Protein AF-A0A955NEP4-F1 (afdb_monomer)

Mean predicted aligned error: 8.57 Å

pLDDT: mean 85.65, std 16.25, range [39.16, 98.19]

Secondary structure (DSSP, 8-state):
-HHHHHHHHHHHHHHHHHTTT-TTS--EEEE-SSS-EEE----EEEGGGS-SPPPPHHHHHHHHHHHHHHHHTTEE-S---TTSEEEETTS-EEE---TT-EE--SGGGHHHHHHHHHHHHHHHHHHHHHH-GGG--HHHHHHHHS--HHHHHHHHIIIIIHHHHHHHHGGG-

Structure (mmCIF, N/CA/C/O backbone):
data_AF-A0A955NEP4-F1
#
_entry.id   AF-A0A955NEP4-F1
#
loop_
_atom_site.group_PDB
_atom_site.id
_atom_site.type_symbol
_atom_site.label_atom_id
_atom_site.label_alt_id
_atom_site.label_comp_id
_atom_site.label_asym_id
_atom_site.label_entity_id
_atom_site.label_seq_id
_atom_site.pdbx_PDB_ins_code
_atom_site.Cartn_x
_atom_site.Cartn_y
_atom_site.Cartn_z
_atom_site.occupancy
_atom_site.B_iso_or_equiv
_atom_site.auth_seq_id
_atom_site.auth_comp_id
_atom_site.auth_asym_id
_atom_site.auth_atom_id
_atom_site.pdbx_PDB_model_num
ATOM 1 N N . MET A 1 1 ? 11.716 19.363 -15.670 1.00 71.50 1 MET A N 1
ATOM 2 C CA . MET A 1 1 ? 10.450 18.783 -15.159 1.00 71.50 1 MET A CA 1
ATOM 3 C C . MET A 1 1 ? 10.107 17.426 -15.794 1.00 71.50 1 MET A C 1
ATOM 5 O O . MET A 1 1 ? 10.036 16.449 -15.064 1.00 71.50 1 MET A O 1
ATOM 9 N N . ARG A 1 2 ? 10.016 17.304 -17.130 1.00 84.38 2 ARG A N 1
ATOM 10 C CA . ARG A 1 2 ? 9.635 16.058 -17.848 1.00 84.38 2 ARG A CA 1
ATOM 11 C C . ARG A 1 2 ? 10.416 14.784 -17.468 1.00 84.38 2 ARG A C 1
ATOM 13 O O . ARG A 1 2 ? 9.831 13.715 -17.340 1.00 84.38 2 ARG A O 1
ATOM 20 N N . GLN A 1 3 ? 11.729 14.886 -17.256 1.00 84.12 3 GLN A N 1
ATOM 21 C CA . GLN A 1 3 ? 12.569 13.726 -16.914 1.00 84.12 3 GLN A CA 1
ATOM 22 C C . GLN A 1 3 ? 12.284 13.166 -15.509 1.00 84.12 3 GLN A C 1
ATOM 24 O O . GLN A 1 3 ? 12.391 11.959 -15.307 1.00 84.12 3 GLN A O 1
ATOM 29 N N . LEU A 1 4 ? 11.875 14.019 -14.563 1.00 85.81 4 LEU A N 1
ATOM 30 C CA . LEU A 1 4 ? 11.496 13.597 -13.213 1.00 85.81 4 LEU A CA 1
ATOM 31 C C . LEU A 1 4 ? 10.170 12.824 -13.236 1.00 85.81 4 LEU A C 1
ATOM 33 O O . LEU A 1 4 ? 10.076 11.764 -12.625 1.00 85.81 4 LEU A O 1
ATOM 37 N N . CYS A 1 5 ? 9.187 13.297 -14.011 1.00 85.81 5 CYS A N 1
ATOM 38 C CA . CYS A 1 5 ? 7.909 12.604 -14.209 1.00 85.81 5 CYS A CA 1
ATOM 39 C C . CYS A 1 5 ? 8.114 11.206 -14.813 1.00 85.81 5 CYS A C 1
ATOM 41 O O . CYS A 1 5 ? 7.585 10.224 -14.305 1.00 85.81 5 CYS A O 1
ATOM 43 N N . ARG A 1 6 ? 8.969 11.096 -15.838 1.00 91.44 6 ARG A N 1
ATOM 44 C CA . ARG A 1 6 ? 9.342 9.808 -16.450 1.00 91.44 6 ARG A CA 1
ATOM 45 C C . ARG A 1 6 ? 9.991 8.849 -15.469 1.00 91.44 6 ARG A C 1
ATOM 47 O O . ARG A 1 6 ? 9.753 7.646 -15.517 1.00 91.44 6 ARG A O 1
ATOM 54 N N . TRP A 1 7 ? 10.861 9.367 -14.608 1.00 91.19 7 TRP A N 1
ATOM 55 C CA . TRP A 1 7 ? 11.501 8.560 -13.580 1.00 91.19 7 TRP A CA 1
ATOM 56 C C . TRP A 1 7 ? 10.484 8.052 -12.552 1.00 91.19 7 TRP A C 1
ATOM 58 O O . TRP A 1 7 ? 10.509 6.867 -12.227 1.00 91.19 7 TRP A O 1
ATOM 68 N N . ALA A 1 8 ? 9.565 8.910 -12.100 1.00 89.56 8 ALA A N 1
ATOM 69 C CA . ALA A 1 8 ? 8.499 8.528 -11.176 1.00 89.56 8 ALA A CA 1
ATOM 70 C C . ALA A 1 8 ? 7.587 7.447 -11.781 1.00 89.56 8 ALA A C 1
ATOM 72 O O . ALA A 1 8 ? 7.395 6.402 -11.168 1.00 89.56 8 ALA A O 1
ATOM 73 N N . LEU A 1 9 ? 7.147 7.630 -13.029 1.00 92.81 9 LEU A N 1
ATOM 74 C CA . LEU A 1 9 ? 6.310 6.659 -13.737 1.00 92.81 9 LEU A CA 1
ATOM 75 C C . LEU A 1 9 ? 7.000 5.300 -13.888 1.00 92.81 9 LEU A C 1
ATOM 77 O O . LEU A 1 9 ? 6.408 4.259 -13.620 1.00 92.81 9 LEU A O 1
ATOM 81 N N . LYS A 1 10 ? 8.287 5.288 -14.259 1.00 94.44 10 LYS A N 1
ATOM 82 C CA . LYS A 1 10 ? 9.065 4.042 -14.347 1.00 94.44 10 LYS A CA 1
ATOM 83 C C . LYS A 1 10 ? 9.132 3.299 -13.014 1.00 94.44 10 LYS A C 1
ATOM 85 O O . LYS A 1 10 ? 9.115 2.070 -13.014 1.00 94.44 10 LYS A O 1
ATOM 90 N N . ARG A 1 11 ? 9.242 4.021 -11.895 1.00 94.56 11 ARG A N 1
ATOM 91 C CA . ARG A 1 11 ? 9.234 3.412 -10.558 1.00 94.56 11 ARG A CA 1
ATOM 92 C C . ARG A 1 11 ? 7.879 2.814 -10.232 1.00 94.56 11 ARG A C 1
ATOM 94 O O . ARG A 1 11 ? 7.835 1.685 -9.766 1.00 94.56 11 ARG A O 1
ATOM 101 N N . GLU A 1 12 ? 6.810 3.548 -10.495 1.00 95.12 12 GLU A N 1
ATOM 102 C CA . GLU A 1 12 ? 5.452 3.092 -10.222 1.00 95.12 12 GLU A CA 1
ATOM 103 C C . GLU A 1 12 ? 5.105 1.842 -11.042 1.00 95.12 12 GLU A C 1
ATOM 105 O O . GLU A 1 12 ? 4.689 0.831 -10.483 1.00 95.12 12 GLU A O 1
ATOM 110 N N . VAL A 1 13 ? 5.428 1.835 -12.340 1.00 96.69 13 VAL A N 1
ATOM 111 C CA . VAL A 1 13 ? 5.305 0.645 -13.200 1.00 96.69 13 VAL A CA 1
ATOM 112 C C . VAL A 1 13 ? 6.141 -0.524 -12.673 1.00 96.69 13 VAL A C 1
ATOM 114 O O . VAL A 1 13 ? 5.690 -1.667 -12.688 1.00 96.69 13 VAL A O 1
ATOM 117 N N . HIS A 1 14 ? 7.368 -0.268 -12.205 1.00 96.56 14 HIS A N 1
ATOM 118 C CA . HIS A 1 14 ? 8.202 -1.313 -11.610 1.00 96.56 14 HIS A CA 1
ATOM 119 C C . HIS A 1 14 ? 7.558 -1.907 -10.353 1.00 96.56 14 HIS A C 1
ATOM 121 O O . HIS A 1 14 ? 7.554 -3.124 -10.195 1.00 96.56 14 HIS A O 1
ATOM 127 N N . VAL A 1 15 ? 6.982 -1.068 -9.492 1.00 97.38 15 VAL A N 1
ATOM 128 C CA . VAL A 1 15 ? 6.284 -1.508 -8.282 1.00 97.38 15 VAL A CA 1
ATOM 129 C C . VAL A 1 15 ? 5.039 -2.322 -8.626 1.00 97.38 15 VAL A C 1
ATOM 131 O O . VAL A 1 15 ? 4.884 -3.414 -8.088 1.00 97.38 15 VAL A O 1
ATOM 134 N N . HIS A 1 16 ? 4.218 -1.878 -9.581 1.00 97.12 16 HIS A N 1
ATOM 135 C CA . HIS A 1 16 ? 3.073 -2.665 -10.043 1.00 97.12 16 HIS A CA 1
ATOM 136 C C . HIS A 1 16 ? 3.481 -4.050 -10.566 1.00 97.12 16 HIS A C 1
ATOM 138 O O . HIS A 1 16 ? 2.803 -5.028 -10.272 1.00 97.12 16 HIS A O 1
ATOM 144 N N . ARG A 1 17 ? 4.610 -4.164 -11.279 1.00 97.31 17 ARG A N 1
ATOM 145 C CA . ARG A 1 17 ? 5.139 -5.469 -11.723 1.00 97.31 17 ARG A CA 1
ATOM 146 C C . ARG A 1 17 ? 5.560 -6.361 -10.557 1.00 97.31 17 ARG A C 1
ATOM 148 O O . ARG A 1 17 ? 5.312 -7.558 -10.585 1.00 97.31 17 ARG A O 1
ATOM 155 N N . LEU A 1 18 ? 6.183 -5.802 -9.517 1.00 97.50 18 LEU A N 1
ATOM 156 C CA . LEU A 1 18 ? 6.522 -6.574 -8.313 1.00 97.50 18 LEU A CA 1
ATOM 157 C C . LEU A 1 18 ? 5.262 -7.096 -7.606 1.00 97.50 18 LEU A C 1
ATOM 159 O O . LEU A 1 18 ? 5.280 -8.177 -7.020 1.00 97.50 18 LEU A O 1
ATOM 163 N N . LEU A 1 19 ? 4.172 -6.335 -7.671 1.00 97.94 19 LEU A N 1
ATOM 164 C CA . LEU A 1 19 ? 2.905 -6.611 -6.997 1.00 97.94 19 LEU A CA 1
ATOM 165 C C . LEU A 1 19 ? 1.883 -7.342 -7.878 1.00 97.94 19 LEU A C 1
ATOM 167 O O . LEU A 1 19 ? 0.730 -7.499 -7.485 1.00 97.94 19 LEU A O 1
ATOM 171 N N . GLU A 1 20 ? 2.292 -7.826 -9.048 1.00 96.50 20 GLU A N 1
ATOM 172 C CA . GLU A 1 20 ? 1.395 -8.502 -9.979 1.00 96.50 20 GLU A CA 1
ATOM 173 C C . GLU A 1 20 ? 0.763 -9.759 -9.353 1.00 96.50 20 GLU A C 1
ATOM 175 O O . GLU A 1 20 ? 1.452 -10.668 -8.890 1.00 96.50 20 GLU A O 1
ATOM 180 N N . GLY A 1 21 ? -0.568 -9.811 -9.311 1.00 95.62 21 GLY A N 1
ATOM 181 C CA . GLY A 1 21 ? -1.319 -10.919 -8.715 1.00 95.62 21 GLY A CA 1
ATOM 182 C C . GLY A 1 21 ? -1.690 -10.744 -7.238 1.00 95.62 21 GLY A C 1
ATOM 183 O O . GLY A 1 21 ? -2.416 -11.588 -6.719 1.00 95.62 21 GLY A O 1
ATOM 184 N N . VAL A 1 22 ? -1.265 -9.661 -6.573 1.00 97.56 22 VAL A N 1
ATOM 185 C CA . VAL A 1 22 ? -1.798 -9.296 -5.247 1.00 97.56 22 VAL A CA 1
ATOM 186 C C . VAL A 1 22 ? -3.247 -8.833 -5.419 1.00 97.56 22 VAL A C 1
ATOM 188 O O . VAL A 1 22 ? -3.505 -7.871 -6.137 1.00 97.56 22 VAL A O 1
ATOM 191 N N . ARG A 1 23 ? -4.212 -9.496 -4.766 1.00 94.69 23 ARG A N 1
ATOM 192 C CA . ARG A 1 23 ? -5.652 -9.262 -5.029 1.00 94.69 23 ARG A CA 1
ATOM 193 C C . ARG A 1 23 ? -6.132 -7.842 -4.711 1.00 94.69 23 ARG A C 1
ATOM 195 O O . ARG A 1 23 ? -7.027 -7.353 -5.385 1.00 94.69 23 ARG A O 1
ATOM 202 N N . GLY A 1 24 ? -5.562 -7.190 -3.700 1.00 96.81 24 GLY A N 1
ATOM 203 C CA . GLY A 1 24 ? -5.927 -5.822 -3.310 1.00 96.81 24 GLY A CA 1
ATOM 204 C C . GLY A 1 24 ? -5.107 -4.735 -3.995 1.00 96.81 24 GLY A C 1
ATOM 205 O O . GLY A 1 24 ? -4.959 -3.651 -3.436 1.00 96.81 24 GLY A O 1
ATOM 206 N N . ILE A 1 25 ? -4.517 -5.021 -5.157 1.00 97.88 25 ILE A N 1
ATOM 207 C CA . ILE A 1 25 ? -3.712 -4.069 -5.924 1.00 97.88 25 ILE A CA 1
ATOM 208 C C . ILE A 1 25 ? -4.173 -4.105 -7.386 1.00 97.88 25 ILE A C 1
ATOM 210 O O . ILE A 1 25 ? -4.283 -5.194 -7.950 1.00 97.88 25 ILE A O 1
ATOM 214 N N . PRO A 1 26 ? -4.419 -2.946 -8.025 1.00 97.31 26 PRO A N 1
ATOM 215 C CA . PRO A 1 26 ? -4.837 -2.901 -9.422 1.00 97.31 26 PRO A CA 1
ATOM 216 C C . PRO A 1 26 ? -3.799 -3.525 -10.346 1.00 97.31 26 PRO A C 1
ATOM 218 O O . PRO A 1 26 ? -2.598 -3.228 -10.254 1.00 97.31 26 PRO A O 1
ATOM 221 N N . LYS A 1 27 ? -4.267 -4.345 -11.286 1.00 96.69 27 LYS A N 1
ATOM 222 C CA . LYS A 1 27 ? -3.395 -4.937 -12.304 1.00 96.69 27 LYS A CA 1
ATOM 223 C C . LYS A 1 27 ? -2.824 -3.860 -13.217 1.00 96.69 27 LYS A C 1
ATOM 225 O O . LYS A 1 27 ? -3.540 -2.969 -13.664 1.00 96.69 27 LYS A O 1
ATOM 230 N N . LEU A 1 28 ? -1.544 -3.983 -13.557 1.00 97.50 28 LEU A N 1
ATOM 231 C CA . LEU A 1 28 ? -0.952 -3.226 -14.656 1.00 97.50 28 LEU A CA 1
ATOM 232 C C . LEU A 1 28 ? -1.418 -3.841 -15.976 1.00 97.50 28 LEU A C 1
ATOM 234 O O . LEU A 1 28 ? -0.979 -4.925 -16.339 1.00 97.50 28 LEU A O 1
ATOM 238 N N . VAL A 1 29 ? -2.300 -3.145 -16.689 1.00 97.38 29 VAL A N 1
ATOM 239 C CA . VAL A 1 29 ? -2.881 -3.625 -17.950 1.00 97.38 29 VAL A CA 1
ATOM 240 C C . VAL A 1 29 ? -1.879 -3.482 -19.092 1.00 97.38 29 VAL A C 1
ATOM 242 O O . VAL A 1 29 ? -1.665 -4.417 -19.857 1.00 97.38 29 VAL A O 1
ATOM 245 N N . ALA A 1 30 ? -1.257 -2.307 -19.220 1.00 96.31 30 ALA A N 1
ATOM 246 C CA . ALA A 1 30 ? -0.294 -2.038 -20.284 1.00 96.31 30 ALA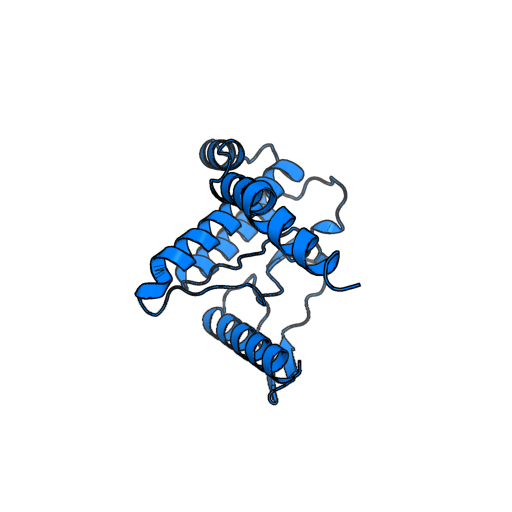 A CA 1
ATOM 247 C C . ALA A 1 30 ? 0.643 -0.879 -19.933 1.00 96.31 30 ALA A C 1
ATOM 249 O O . ALA A 1 30 ? 0.292 0.034 -19.189 1.00 96.31 30 ALA A O 1
ATOM 250 N N . VAL A 1 31 ? 1.827 -0.871 -20.545 1.00 96.94 31 VAL A N 1
ATOM 251 C CA . VAL A 1 31 ? 2.705 0.305 -20.599 1.00 96.94 31 VAL A CA 1
ATOM 252 C C . VAL A 1 31 ? 2.676 0.806 -22.034 1.00 96.94 31 VAL A C 1
ATOM 254 O O . VAL A 1 31 ? 3.184 0.128 -22.922 1.00 96.94 31 VAL A O 1
ATOM 257 N N . LEU A 1 32 ? 2.047 1.959 -22.265 1.00 95.12 32 LEU A N 1
ATOM 258 C CA . LEU A 1 32 ? 1.832 2.478 -23.617 1.00 95.12 32 LEU A CA 1
ATOM 259 C C . LEU A 1 32 ? 3.109 3.113 -24.168 1.00 95.12 32 LEU A C 1
ATOM 261 O O . LEU A 1 32 ? 3.473 2.896 -25.319 1.00 95.12 32 LEU A O 1
ATOM 265 N N . ASP A 1 33 ? 3.799 3.891 -23.334 1.00 92.75 33 ASP A N 1
ATOM 266 C CA . ASP A 1 33 ? 5.067 4.527 -23.673 1.00 92.75 33 ASP A CA 1
ATOM 267 C C . ASP A 1 33 ? 5.820 4.982 -22.406 1.00 92.75 33 ASP A C 1
ATOM 269 O O . ASP A 1 33 ? 5.585 4.507 -21.296 1.00 92.75 33 ASP A O 1
ATOM 273 N N . ARG A 1 34 ? 6.789 5.891 -22.568 1.00 88.19 34 ARG A N 1
ATOM 274 C CA . ARG A 1 34 ? 7.634 6.403 -21.475 1.00 88.19 34 ARG A CA 1
ATOM 275 C C . ARG A 1 34 ? 6.897 7.325 -20.500 1.00 88.19 34 ARG A C 1
ATOM 277 O O . ARG A 1 34 ? 7.446 7.604 -19.436 1.00 88.19 34 ARG A O 1
ATOM 284 N N . ASP A 1 35 ? 5.736 7.828 -20.894 1.00 91.38 35 ASP A N 1
ATOM 285 C CA . ASP A 1 35 ? 4.964 8.865 -20.221 1.00 91.38 35 ASP A CA 1
ATOM 286 C C . ASP A 1 35 ? 3.559 8.360 -19.812 1.00 91.38 35 ASP A C 1
ATOM 288 O O . ASP A 1 35 ? 2.846 9.080 -19.114 1.00 91.38 35 ASP A O 1
ATOM 292 N N . ARG A 1 36 ? 3.149 7.139 -20.206 1.00 94.25 36 ARG A N 1
ATOM 293 C CA . ARG A 1 36 ? 1.796 6.602 -19.965 1.00 94.25 36 ARG A CA 1
ATOM 294 C C . ARG A 1 36 ? 1.771 5.096 -19.688 1.00 94.25 36 ARG A C 1
ATOM 296 O O . ARG A 1 36 ? 2.424 4.308 -20.375 1.00 94.25 36 ARG A O 1
ATOM 303 N N . TYR A 1 37 ? 0.933 4.694 -18.738 1.00 95.75 37 TYR A N 1
ATOM 304 C CA . TYR A 1 37 ? 0.584 3.302 -18.452 1.00 95.75 37 TYR A CA 1
ATOM 305 C C . TYR A 1 37 ? -0.904 3.197 -18.102 1.00 95.75 37 TYR A C 1
ATOM 307 O O . TYR A 1 37 ? -1.547 4.204 -17.810 1.00 95.75 37 TYR A O 1
ATOM 315 N N . LEU A 1 38 ? -1.444 1.985 -18.170 1.00 97.19 38 LEU A N 1
ATOM 316 C CA . LEU A 1 38 ? -2.828 1.664 -17.849 1.00 97.19 38 LEU A CA 1
ATOM 317 C C . LEU A 1 38 ? -2.855 0.680 -16.688 1.00 97.19 38 LEU A C 1
ATOM 319 O O . LEU A 1 38 ? -2.126 -0.314 -16.701 1.00 97.19 38 LEU A O 1
ATOM 323 N N . ILE A 1 39 ? -3.723 0.944 -15.721 1.00 97.00 39 ILE A N 1
ATOM 324 C CA . ILE A 1 39 ? -4.055 0.024 -14.637 1.00 97.00 39 ILE A CA 1
ATOM 325 C C . ILE A 1 39 ? -5.536 -0.317 -14.689 1.00 97.00 39 ILE A C 1
ATOM 327 O O . ILE A 1 39 ? -6.327 0.377 -15.326 1.00 97.00 39 ILE A O 1
ATOM 331 N N . GLU A 1 40 ? -5.884 -1.408 -14.028 1.00 96.75 40 GLU A N 1
ATOM 332 C CA . GLU A 1 40 ? -7.256 -1.827 -13.802 1.00 96.75 40 GLU A CA 1
ATOM 333 C C . GLU A 1 40 ? -8.094 -0.689 -13.210 1.00 96.75 40 GLU A C 1
ATOM 335 O O . GLU A 1 40 ? -7.679 -0.001 -12.273 1.00 96.75 40 GLU A O 1
ATOM 340 N N . TRP A 1 41 ? -9.280 -0.494 -13.785 1.00 96.81 41 TRP A N 1
ATOM 341 C CA . TRP A 1 41 ? -10.270 0.416 -13.235 1.00 96.81 41 TRP A CA 1
ATOM 342 C C . TRP A 1 41 ? -10.875 -0.185 -11.970 1.00 96.81 41 TRP A C 1
ATOM 344 O O . TRP A 1 41 ? -11.279 -1.346 -11.960 1.00 96.81 41 TRP A O 1
ATOM 354 N N . ILE A 1 42 ? -10.974 0.627 -10.922 1.00 96.44 42 ILE A N 1
ATOM 355 C CA . ILE A 1 42 ? -11.562 0.227 -9.648 1.00 96.44 42 ILE A CA 1
ATOM 356 C C . ILE A 1 42 ? -12.926 0.890 -9.539 1.00 96.44 42 ILE A C 1
ATOM 358 O O . ILE A 1 42 ? -13.014 2.107 -9.372 1.00 96.44 42 ILE A O 1
ATOM 362 N N . ASP A 1 43 ? -13.980 0.085 -9.599 1.00 95.81 43 ASP A N 1
ATOM 363 C CA . ASP A 1 43 ? -15.322 0.549 -9.270 1.00 95.81 43 ASP A CA 1
ATOM 364 C C . ASP A 1 43 ? -15.463 0.669 -7.748 1.00 95.81 43 ASP A C 1
ATOM 366 O O . ASP A 1 43 ? -15.540 -0.330 -7.029 1.00 95.81 43 ASP A O 1
ATOM 370 N N . GLY A 1 44 ? -15.401 1.897 -7.238 1.00 94.38 44 GLY A N 1
ATOM 371 C CA . GLY A 1 44 ? -15.378 2.154 -5.807 1.00 94.38 44 GLY A CA 1
ATOM 372 C C . GLY A 1 44 ? -15.097 3.605 -5.447 1.00 94.38 44 GLY A C 1
ATOM 373 O O . GLY A 1 44 ? -14.985 4.482 -6.304 1.00 94.38 44 GLY A O 1
ATOM 374 N N . GLN A 1 45 ? -14.957 3.862 -4.149 1.00 95.31 45 GLN A N 1
ATOM 375 C CA . GLN A 1 45 ? -14.663 5.192 -3.618 1.00 95.31 45 GLN A CA 1
ATOM 376 C C . GLN A 1 45 ? -13.458 5.167 -2.676 1.00 95.31 45 GLN A C 1
ATOM 378 O O . GLN A 1 45 ? -13.261 4.184 -1.960 1.00 95.31 45 GLN A O 1
ATOM 383 N N . PRO A 1 46 ? -12.669 6.254 -2.602 1.00 95.62 46 PRO A N 1
ATOM 384 C CA . PRO A 1 46 ? -11.613 6.365 -1.606 1.00 95.62 46 PRO A CA 1
ATOM 385 C C . PRO A 1 46 ? -12.174 6.239 -0.186 1.00 95.62 46 PRO A C 1
ATOM 387 O O . PRO A 1 46 ? -13.185 6.859 0.146 1.00 95.62 46 PRO A O 1
ATOM 390 N N . LEU A 1 47 ? -11.468 5.533 0.696 1.00 94.25 47 LEU A N 1
ATOM 391 C CA . LEU A 1 47 ? -11.824 5.377 2.108 1.00 94.25 47 LEU A CA 1
ATOM 392 C C . LEU A 1 47 ? -11.953 6.742 2.814 1.00 94.25 47 LEU A C 1
ATOM 394 O O . LEU A 1 47 ? -12.721 6.902 3.759 1.00 94.25 47 LEU A O 1
ATOM 398 N N . SER A 1 48 ? -11.241 7.772 2.344 1.00 92.31 48 SER A N 1
ATOM 399 C CA . SER A 1 48 ? -11.376 9.147 2.841 1.00 92.31 48 SER A CA 1
ATOM 400 C C . SER A 1 48 ? -12.758 9.773 2.630 1.00 92.31 48 SER A C 1
ATOM 402 O O . SER A 1 48 ? -13.086 10.712 3.355 1.00 92.31 48 SER A O 1
ATOM 404 N N . SER A 1 49 ? -13.543 9.288 1.664 1.00 91.88 49 SER A N 1
ATOM 405 C CA . SER A 1 49 ? -14.890 9.792 1.363 1.00 91.88 49 SER A CA 1
ATOM 406 C C . SER A 1 49 ? -15.929 9.344 2.395 1.00 91.88 49 SER A C 1
ATOM 408 O O . SER A 1 49 ? -16.943 10.014 2.585 1.00 91.88 49 SER A O 1
ATOM 410 N N . PHE A 1 50 ? -15.657 8.259 3.121 1.00 86.44 50 PHE A N 1
ATOM 411 C CA . PHE A 1 50 ? -16.541 7.740 4.156 1.00 86.44 50 PHE A CA 1
ATOM 412 C C . PHE A 1 50 ? -16.368 8.563 5.445 1.00 86.44 50 PHE A C 1
ATOM 414 O O . PHE A 1 50 ? -15.290 8.632 6.047 1.00 86.44 50 PHE A O 1
ATOM 421 N N . LYS A 1 51 ? -17.435 9.241 5.884 1.00 71.81 51 LYS A N 1
ATOM 422 C CA . LYS A 1 51 ? -17.445 10.034 7.124 1.00 71.81 51 LYS A CA 1
ATOM 423 C C . LYS A 1 51 ? -17.892 9.169 8.301 1.00 71.81 51 LYS A C 1
ATOM 425 O O . LYS A 1 51 ? -19.087 8.989 8.476 1.00 71.81 51 LYS A O 1
ATOM 430 N N . LYS A 1 52 ? -16.945 8.674 9.111 1.00 64.06 52 LYS A N 1
ATOM 431 C CA . LYS A 1 52 ? -17.164 7.966 10.401 1.00 64.06 52 LYS A CA 1
ATOM 432 C C . LY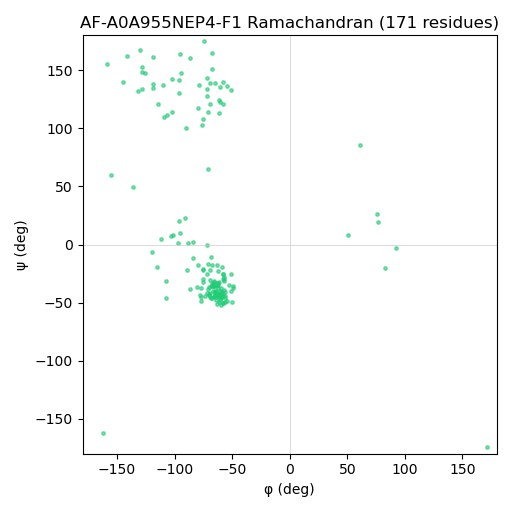S A 1 52 ? -18.169 6.794 10.393 1.00 64.06 52 LYS A C 1
ATOM 434 O O . LYS A 1 52 ? -18.469 6.271 11.458 1.00 64.06 52 LYS A O 1
ATOM 439 N N . VAL A 1 53 ? -18.665 6.362 9.235 1.00 67.06 53 VAL A N 1
ATOM 440 C CA . VAL A 1 53 ? -19.379 5.092 9.109 1.00 67.06 53 VAL A CA 1
ATOM 441 C C . VAL A 1 53 ? -18.384 4.009 9.500 1.00 67.06 53 VAL A C 1
ATOM 443 O O . VAL A 1 53 ? -17.268 3.991 8.971 1.00 67.06 53 VAL A O 1
ATOM 446 N N . GLN A 1 54 ? -18.755 3.182 10.477 1.00 68.50 54 GLN A N 1
ATOM 447 C CA . GLN A 1 54 ? -17.948 2.030 10.856 1.00 68.50 54 GLN A CA 1
ATOM 448 C C . GLN A 1 54 ? -17.789 1.157 9.619 1.00 68.50 54 GLN A C 1
ATOM 450 O O . GLN A 1 54 ? -18.775 0.742 9.005 1.00 68.50 54 GLN A O 1
ATOM 455 N N . MET A 1 55 ? -16.542 0.944 9.214 1.00 79.44 55 MET A N 1
ATOM 456 C CA . MET A 1 55 ? -16.273 -0.021 8.161 1.00 79.44 55 MET A CA 1
ATOM 457 C C . MET A 1 55 ? -16.489 -1.416 8.747 1.00 79.44 55 MET A C 1
ATOM 459 O O . MET A 1 55 ? -16.137 -1.632 9.908 1.00 79.44 55 MET A O 1
ATOM 463 N N . PRO A 1 56 ? -17.033 -2.373 7.980 1.00 75.25 56 PRO A N 1
ATOM 464 C CA . PRO A 1 56 ? -17.159 -3.743 8.454 1.00 75.25 56 PRO A CA 1
ATOM 465 C C . PRO A 1 56 ? -15.797 -4.271 8.918 1.00 75.25 56 PRO A C 1
ATOM 467 O O . PRO A 1 56 ? -14.805 -4.090 8.213 1.00 75.25 56 PRO A O 1
ATOM 470 N N . ALA A 1 57 ? -15.746 -4.963 10.058 1.00 72.38 57 ALA A N 1
ATOM 471 C CA . ALA A 1 57 ? -14.505 -5.549 10.576 1.00 72.38 57 ALA A CA 1
ATOM 472 C C . ALA A 1 57 ? -13.713 -6.381 9.532 1.00 72.38 57 ALA A C 1
ATOM 474 O O . ALA A 1 57 ? -12.486 -6.241 9.486 1.00 72.38 57 ALA A O 1
ATOM 475 N N . PRO A 1 58 ? -14.353 -7.158 8.623 1.00 88.12 58 PRO A N 1
ATOM 476 C CA . PRO A 1 58 ? -13.633 -7.869 7.564 1.00 88.12 58 PRO A CA 1
ATOM 477 C C . PRO A 1 58 ? -12.809 -6.964 6.639 1.00 88.12 58 PRO A C 1
ATOM 479 O O . PRO A 1 58 ? -11.754 -7.381 6.178 1.00 88.12 58 PRO A O 1
ATOM 482 N N . PHE A 1 59 ? -13.221 -5.709 6.420 1.00 92.38 59 PHE A N 1
ATOM 483 C CA . PHE A 1 59 ? -12.517 -4.782 5.528 1.00 92.38 59 PHE A CA 1
ATOM 484 C C . PHE A 1 59 ? -11.072 -4.532 5.975 1.00 92.38 59 PHE A C 1
ATOM 486 O O . PHE A 1 59 ? -10.154 -4.529 5.155 1.00 92.38 59 PHE A O 1
ATOM 493 N N . PHE A 1 60 ? -10.856 -4.312 7.275 1.00 92.00 60 PHE A N 1
ATOM 494 C CA . PHE A 1 60 ? -9.511 -4.066 7.795 1.00 92.00 60 PHE A CA 1
ATOM 495 C C . PHE A 1 60 ? -8.677 -5.340 7.868 1.00 92.00 60 PHE A C 1
ATOM 497 O O . PHE A 1 60 ? -7.480 -5.267 7.606 1.00 92.00 60 PHE A O 1
ATOM 504 N N . SER A 1 61 ? -9.302 -6.493 8.115 1.00 92.69 61 SER A N 1
ATOM 505 C CA . SER A 1 61 ? -8.618 -7.786 8.010 1.00 92.69 61 SER A CA 1
ATOM 506 C C . SER A 1 61 ? -8.148 -8.057 6.574 1.00 92.69 61 SER A C 1
ATOM 508 O O . SER A 1 61 ? -6.997 -8.433 6.350 1.00 92.69 61 SER A O 1
ATOM 510 N N . ASP A 1 62 ? -8.984 -7.769 5.575 1.00 95.38 62 ASP A N 1
ATOM 511 C CA . ASP A 1 62 ? -8.597 -7.869 4.168 1.00 95.38 62 ASP A CA 1
ATOM 512 C C . ASP A 1 62 ? -7.486 -6.872 3.816 1.00 95.38 62 ASP A C 1
ATOM 514 O O . ASP A 1 62 ? -6.543 -7.219 3.106 1.00 95.38 62 ASP A O 1
ATOM 518 N N . LEU A 1 63 ? -7.544 -5.644 4.339 1.00 96.25 63 LEU A N 1
ATOM 519 C CA . LEU A 1 63 ? -6.516 -4.631 4.095 1.00 96.25 63 LEU A CA 1
ATOM 520 C C . LEU A 1 63 ? -5.172 -5.029 4.722 1.00 96.25 63 LEU A C 1
ATOM 522 O O . LEU A 1 63 ? -4.128 -4.851 4.094 1.00 96.25 63 LEU A O 1
ATOM 526 N N . GLU A 1 64 ? -5.191 -5.600 5.926 1.00 95.31 64 GLU A N 1
ATOM 527 C CA . GLU A 1 64 ? -4.019 -6.186 6.580 1.00 95.31 64 GLU A CA 1
ATOM 528 C C . GLU A 1 64 ? -3.407 -7.298 5.725 1.00 95.31 64 GLU A C 1
ATOM 530 O O . GLU A 1 64 ? -2.193 -7.305 5.513 1.00 95.31 64 GLU A O 1
ATOM 535 N N . ASN A 1 65 ? -4.232 -8.183 5.157 1.00 96.94 65 ASN A N 1
ATOM 536 C CA . ASN A 1 65 ? -3.769 -9.237 4.253 1.00 96.94 65 ASN A CA 1
ATOM 537 C C . ASN A 1 65 ? -3.110 -8.659 2.991 1.00 96.94 65 ASN A C 1
ATOM 539 O O . ASN A 1 65 ? -2.035 -9.110 2.590 1.00 96.94 65 ASN A O 1
ATOM 543 N N . VAL A 1 66 ? -3.702 -7.619 2.394 1.00 97.88 66 VAL A N 1
ATOM 544 C CA . VAL A 1 66 ? -3.126 -6.919 1.232 1.00 97.88 66 VAL A CA 1
ATOM 545 C C . VAL A 1 66 ? -1.776 -6.295 1.583 1.00 97.88 66 VAL A C 1
ATOM 547 O O . VAL A 1 66 ? -0.810 -6.429 0.827 1.00 97.88 66 VAL A O 1
ATOM 550 N N . MET A 1 67 ? -1.676 -5.646 2.745 1.00 97.56 67 MET A N 1
ATOM 551 C CA . MET A 1 67 ? -0.423 -5.062 3.221 1.00 97.56 67 MET A CA 1
ATOM 552 C C . MET A 1 67 ? 0.640 -6.121 3.508 1.00 97.56 67 MET A C 1
ATOM 554 O O . MET A 1 67 ? 1.789 -5.954 3.097 1.00 97.56 67 MET A O 1
ATOM 558 N N . ALA A 1 68 ? 0.268 -7.222 4.157 1.00 97.56 68 ALA A N 1
ATOM 559 C CA . ALA A 1 68 ? 1.166 -8.331 4.439 1.00 97.56 68 ALA A CA 1
ATOM 560 C C . ALA A 1 68 ? 1.703 -8.956 3.144 1.00 97.56 68 ALA A C 1
ATOM 562 O O . ALA A 1 68 ? 2.912 -9.183 3.029 1.00 97.56 68 ALA A O 1
ATOM 563 N N . GLU A 1 69 ? 0.847 -9.168 2.137 1.00 98.12 69 GLU A N 1
ATOM 564 C CA . GLU A 1 69 ? 1.276 -9.688 0.838 1.00 98.12 69 GLU A CA 1
ATOM 565 C C . GLU A 1 69 ? 2.229 -8.701 0.145 1.00 98.12 69 GLU A C 1
ATOM 567 O O . GLU A 1 69 ? 3.334 -9.088 -0.249 1.00 98.12 69 GLU A O 1
ATOM 572 N N . MET A 1 70 ? 1.877 -7.412 0.095 1.00 98.12 70 MET A N 1
ATOM 573 C CA . MET A 1 70 ? 2.726 -6.344 -0.449 1.00 98.12 70 MET A CA 1
ATOM 574 C C . MET A 1 70 ? 4.111 -6.308 0.223 1.00 98.12 70 MET A C 1
ATOM 576 O O . MET A 1 70 ? 5.149 -6.304 -0.451 1.00 98.12 70 MET A O 1
ATOM 580 N N . HIS A 1 71 ? 4.146 -6.348 1.557 1.00 97.94 71 HIS A N 1
ATOM 581 C CA . HIS A 1 71 ? 5.383 -6.352 2.338 1.00 97.94 71 HIS A CA 1
ATOM 582 C C . HIS A 1 71 ? 6.194 -7.635 2.138 1.00 97.94 71 HIS A C 1
ATOM 584 O O . HIS A 1 71 ? 7.427 -7.572 2.109 1.00 97.94 71 HIS A O 1
ATOM 590 N N . SER A 1 72 ? 5.545 -8.791 1.968 1.00 97.50 72 SER A N 1
ATOM 591 C CA . SER A 1 72 ? 6.223 -10.072 1.715 1.00 97.50 72 SER A CA 1
ATOM 592 C C . SER A 1 72 ? 6.948 -10.081 0.363 1.00 97.50 72 SER A C 1
ATOM 594 O O . SER A 1 72 ? 8.086 -10.553 0.268 1.00 97.50 72 SER A O 1
ATOM 596 N N . ARG A 1 73 ? 6.365 -9.413 -0.643 1.00 97.44 73 ARG A N 1
ATOM 597 C CA . ARG A 1 73 ? 6.997 -9.118 -1.941 1.00 97.44 73 ARG A CA 1
ATOM 598 C C . ARG A 1 73 ? 8.087 -8.048 -1.857 1.00 97.44 73 ARG A C 1
ATOM 600 O O . ARG A 1 73 ? 8.757 -7.740 -2.840 1.00 97.44 73 ARG A O 1
ATOM 607 N N . GLY A 1 74 ? 8.327 -7.520 -0.659 1.00 97.38 74 GLY A N 1
ATOM 608 C CA . GLY A 1 74 ? 9.384 -6.566 -0.378 1.00 97.38 74 GLY A CA 1
ATOM 609 C C . GLY A 1 74 ? 9.064 -5.162 -0.864 1.00 97.38 74 GLY A C 1
ATOM 610 O O . GLY A 1 74 ? 10.010 -4.430 -1.135 1.00 97.38 74 GLY A O 1
ATOM 611 N N . VAL A 1 75 ? 7.788 -4.788 -0.980 1.00 98.19 75 VAL A N 1
ATOM 612 C CA . VAL A 1 75 ? 7.353 -3.422 -1.295 1.00 98.19 75 VAL A CA 1
ATOM 613 C C . VAL A 1 75 ? 6.700 -2.800 -0.067 1.00 98.19 75 VAL A C 1
ATOM 615 O O . VAL A 1 75 ? 5.950 -3.465 0.628 1.00 98.19 75 VAL A O 1
ATOM 618 N N . ALA A 1 76 ? 7.003 -1.538 0.212 1.00 97.81 76 ALA A N 1
ATOM 619 C CA . ALA A 1 76 ? 6.289 -0.693 1.159 1.00 97.81 76 ALA A CA 1
ATOM 620 C C . ALA A 1 76 ? 5.711 0.501 0.388 1.00 97.81 76 ALA A C 1
ATOM 622 O O . ALA A 1 76 ? 6.384 1.058 -0.482 1.00 97.81 76 ALA A O 1
ATOM 623 N N . HIS A 1 77 ? 4.477 0.885 0.689 1.00 97.69 77 HIS A N 1
ATOM 624 C CA . HIS A 1 77 ? 3.726 1.903 -0.042 1.00 97.69 77 HIS A CA 1
ATOM 625 C C . HIS A 1 77 ? 4.250 3.321 0.247 1.00 97.69 77 HIS A C 1
ATOM 627 O O . HIS A 1 77 ? 4.442 4.143 -0.651 1.00 97.69 77 HIS A O 1
ATOM 633 N N . GLY A 1 78 ? 4.520 3.617 1.516 1.00 94.12 78 GLY A N 1
ATOM 634 C CA . GLY A 1 78 ? 5.161 4.840 1.986 1.00 94.12 78 GLY A CA 1
ATOM 635 C C . GLY A 1 78 ? 4.257 6.062 2.160 1.00 94.12 78 GLY A C 1
ATOM 636 O O . GLY A 1 78 ? 4.607 6.950 2.938 1.00 94.12 78 GLY A O 1
ATOM 637 N N . ASP A 1 79 ? 3.082 6.102 1.526 1.00 94.00 79 ASP A N 1
ATOM 638 C CA . ASP A 1 79 ? 2.048 7.114 1.805 1.00 94.00 79 ASP A CA 1
ATOM 639 C C . ASP A 1 79 ? 0.629 6.526 1.904 1.00 94.00 79 ASP A C 1
ATOM 641 O O . ASP A 1 79 ? -0.300 7.010 1.262 1.00 94.00 79 ASP A O 1
ATOM 645 N N . LEU A 1 80 ? 0.450 5.461 2.699 1.00 94.62 80 LEU A N 1
ATOM 646 C CA . LEU A 1 80 ? -0.815 4.715 2.818 1.00 94.62 80 LEU A CA 1
ATOM 647 C C . LEU A 1 80 ? -1.913 5.508 3.560 1.00 94.62 80 LEU A C 1
ATOM 649 O O . LEU A 1 80 ? -2.319 5.189 4.673 1.00 94.62 80 LEU A O 1
ATOM 653 N N . ARG A 1 81 ? -2.366 6.622 2.991 1.00 93.12 81 ARG A N 1
ATOM 654 C CA . ARG A 1 81 ? -3.454 7.433 3.550 1.00 93.12 81 ARG A CA 1
ATOM 655 C C . ARG A 1 81 ? -4.798 6.907 3.070 1.00 93.12 81 ARG A C 1
ATOM 657 O O . ARG A 1 81 ? -4.893 6.323 2.004 1.00 93.12 81 ARG A O 1
ATOM 664 N N . ASN A 1 82 ? -5.863 7.256 3.783 1.00 93.88 82 ASN A N 1
ATOM 665 C CA . ASN A 1 82 ? -7.229 6.830 3.454 1.00 93.88 82 ASN A CA 1
ATOM 666 C C . ASN A 1 82 ? -7.693 7.256 2.045 1.00 93.88 82 ASN A C 1
ATOM 668 O O . ASN A 1 82 ? -8.642 6.691 1.528 1.00 93.88 82 ASN A O 1
ATOM 672 N N . ARG A 1 83 ? -7.055 8.248 1.412 1.00 95.31 83 ARG A N 1
ATOM 673 C CA . ARG A 1 83 ? -7.337 8.617 0.011 1.00 95.31 83 ARG A CA 1
ATOM 674 C C . ARG A 1 83 ? -6.673 7.694 -1.028 1.00 95.31 83 ARG A C 1
ATOM 676 O O . ARG A 1 83 ? -7.093 7.695 -2.173 1.00 95.31 83 ARG A O 1
ATOM 683 N N . ASN A 1 84 ? -5.663 6.925 -0.616 1.00 97.00 84 ASN A N 1
ATOM 684 C CA . ASN A 1 84 ? -4.931 5.944 -1.426 1.00 97.00 84 ASN A CA 1
ATOM 685 C C . ASN A 1 84 ? -5.398 4.501 -1.125 1.00 97.00 84 ASN A C 1
ATOM 687 O O . ASN A 1 84 ? -4.796 3.533 -1.580 1.00 97.00 84 ASN A O 1
ATOM 691 N N . ILE A 1 85 ? -6.470 4.356 -0.341 1.00 97.12 85 ILE A N 1
ATOM 692 C CA . ILE A 1 85 ? -7.174 3.096 -0.108 1.00 97.12 85 ILE A CA 1
ATOM 693 C C . ILE A 1 85 ? -8.559 3.271 -0.715 1.00 97.12 85 ILE A C 1
ATOM 695 O O . ILE A 1 85 ? -9.287 4.178 -0.322 1.00 97.12 85 ILE A O 1
ATOM 699 N N . MET A 1 86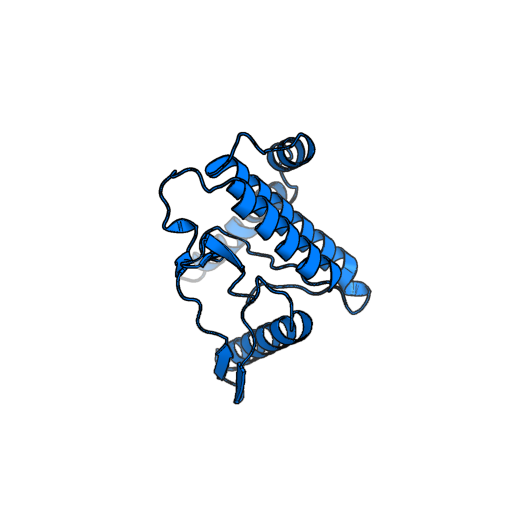 ? -8.914 2.425 -1.665 1.00 96.69 86 MET A N 1
ATOM 700 C CA . MET A 1 86 ? -10.228 2.369 -2.288 1.00 96.69 86 MET A CA 1
ATOM 701 C C . MET A 1 86 ? -11.069 1.294 -1.606 1.00 96.69 86 MET A C 1
ATOM 703 O O . MET A 1 86 ? -10.563 0.231 -1.251 1.00 96.69 86 MET A O 1
ATOM 707 N N . VAL A 1 87 ? -12.353 1.580 -1.443 1.00 95.75 87 VAL A N 1
ATOM 708 C CA . VAL A 1 87 ? -13.388 0.616 -1.078 1.00 95.75 87 VAL A CA 1
ATOM 709 C C . VAL A 1 87 ? -14.139 0.297 -2.362 1.00 95.75 87 VAL A C 1
ATOM 711 O O . VAL A 1 87 ? -14.750 1.199 -2.941 1.00 95.75 87 VAL A O 1
ATOM 714 N N . THR A 1 88 ? -14.051 -0.943 -2.843 1.00 95.31 88 THR A N 1
ATOM 715 C CA . THR A 1 88 ? -14.790 -1.360 -4.044 1.00 95.31 88 THR A CA 1
ATOM 716 C C . THR A 1 88 ? -16.295 -1.381 -3.783 1.00 95.31 88 THR A C 1
ATOM 718 O O . THR A 1 88 ? -16.731 -1.395 -2.630 1.00 95.31 88 THR A O 1
ATOM 721 N N . SER A 1 89 ? -17.108 -1.430 -4.838 1.00 92.44 89 SER A N 1
ATOM 722 C CA . SER A 1 89 ? -18.560 -1.638 -4.728 1.00 92.44 89 SER A CA 1
ATOM 723 C C . SER A 1 89 ? -18.932 -2.941 -3.999 1.00 92.44 89 SER A C 1
ATOM 725 O O . SER A 1 89 ? -19.969 -3.009 -3.346 1.00 92.44 89 SER A O 1
ATOM 727 N N . GLU A 1 90 ? -18.046 -3.940 -4.015 1.00 91.44 90 GLU A N 1
ATOM 728 C CA . GLU A 1 90 ? -18.160 -5.192 -3.249 1.00 91.44 90 GLU A CA 1
ATOM 729 C C . GLU A 1 90 ? -17.649 -5.088 -1.798 1.00 91.44 90 GLU A C 1
ATOM 731 O O . GLU A 1 90 ? -17.609 -6.084 -1.079 1.00 91.44 90 GLU A O 1
ATOM 736 N N . GLY A 1 91 ? -17.206 -3.907 -1.358 1.00 92.12 91 GLY A N 1
ATOM 737 C CA . GLY A 1 91 ? -16.710 -3.682 -0.000 1.00 92.12 91 GLY A CA 1
ATOM 738 C C . GLY A 1 91 ? -15.302 -4.218 0.266 1.00 92.12 91 GLY A C 1
ATOM 739 O O . GLY A 1 91 ? -14.939 -4.388 1.427 1.00 92.12 91 GLY A O 1
ATOM 740 N N . ARG A 1 92 ? -14.495 -4.475 -0.774 1.00 94.50 92 ARG A N 1
ATOM 741 C CA . ARG A 1 92 ? -13.109 -4.960 -0.640 1.00 94.50 92 ARG A CA 1
ATOM 742 C C . ARG A 1 92 ? -12.103 -3.800 -0.679 1.00 94.50 92 ARG A C 1
ATOM 744 O O . ARG A 1 92 ? -12.345 -2.812 -1.377 1.00 94.50 92 ARG A O 1
ATOM 751 N N . PRO A 1 93 ? -10.970 -3.886 0.038 1.00 96.81 93 PRO A N 1
ATOM 752 C CA . PRO A 1 93 ? -9.927 -2.869 -0.023 1.00 96.81 93 PRO A CA 1
ATOM 753 C C . PRO A 1 93 ? -9.052 -3.018 -1.272 1.00 96.81 93 PRO A C 1
ATOM 755 O O . PRO A 1 93 ? -8.597 -4.114 -1.601 1.00 96.81 93 PRO A O 1
ATOM 758 N N . MET A 1 94 ? -8.732 -1.896 -1.916 1.00 97.81 94 MET A N 1
ATOM 759 C CA . MET A 1 94 ? -7.668 -1.819 -2.921 1.00 97.81 94 MET A CA 1
ATOM 760 C C . MET A 1 94 ? -6.700 -0.677 -2.620 1.00 97.81 94 MET A C 1
ATOM 762 O O . MET A 1 94 ? -7.119 0.440 -2.328 1.00 97.81 94 MET A O 1
ATOM 766 N N . VAL A 1 95 ? -5.399 -0.938 -2.706 1.00 98.12 95 VAL A N 1
ATOM 767 C CA . VAL A 1 95 ? -4.342 0.058 -2.486 1.00 98.12 95 VAL A CA 1
ATOM 768 C C . VAL A 1 95 ? -3.889 0.628 -3.828 1.00 98.12 95 VAL A C 1
ATOM 770 O O . VAL A 1 95 ? -3.591 -0.125 -4.757 1.00 98.12 95 VAL A O 1
ATOM 773 N N . ILE A 1 96 ? -3.838 1.956 -3.927 1.00 97.50 96 ILE A N 1
ATOM 774 C CA . ILE A 1 96 ? -3.524 2.692 -5.160 1.00 97.50 96 ILE A CA 1
ATOM 775 C C . ILE A 1 96 ? -2.439 3.748 -4.937 1.00 97.50 96 ILE A C 1
ATOM 777 O O . ILE A 1 96 ? -2.180 4.127 -3.801 1.00 97.50 96 ILE A O 1
ATOM 781 N N . ASP A 1 97 ? -1.897 4.290 -6.034 1.00 95.75 97 ASP A N 1
ATOM 782 C CA . ASP A 1 97 ? -0.883 5.360 -6.049 1.00 95.75 97 ASP A CA 1
ATOM 783 C C . ASP A 1 97 ? 0.418 4.950 -5.341 1.00 95.75 97 ASP A C 1
ATOM 785 O O . ASP A 1 97 ? 0.669 5.244 -4.172 1.00 95.75 97 ASP A O 1
ATOM 789 N N . PHE A 1 98 ? 1.291 4.292 -6.108 1.00 96.19 98 PHE A N 1
ATOM 790 C CA . PHE A 1 98 ? 2.582 3.786 -5.637 1.00 96.19 98 PHE A CA 1
ATOM 791 C C . PHE A 1 98 ? 3.733 4.749 -5.955 1.00 96.19 98 PHE A C 1
ATOM 793 O O . PHE A 1 98 ? 4.907 4.361 -5.948 1.00 96.19 98 PHE A O 1
ATOM 800 N N . SER A 1 99 ? 3.430 6.022 -6.212 1.00 92.62 99 SER A N 1
ATOM 801 C CA . SER A 1 99 ? 4.423 7.044 -6.556 1.00 92.62 99 SER A CA 1
ATOM 802 C C . SER A 1 99 ? 5.518 7.204 -5.487 1.00 92.62 99 SER A C 1
ATOM 804 O O . SER A 1 99 ? 6.685 7.460 -5.810 1.00 92.62 99 SER A O 1
ATOM 806 N N . THR A 1 100 ? 5.178 6.980 -4.212 1.00 93.44 100 THR A N 1
ATOM 807 C CA . THR A 1 100 ? 6.099 7.051 -3.064 1.00 93.44 100 THR A CA 1
ATOM 808 C C . THR A 1 100 ? 6.668 5.705 -2.624 1.00 93.44 100 THR A C 1
ATOM 810 O O . THR A 1 100 ? 7.424 5.663 -1.651 1.00 93.44 100 THR A O 1
ATOM 813 N N . ALA A 1 101 ? 6.328 4.612 -3.307 1.00 95.81 101 ALA A N 1
ATOM 814 C CA . ALA A 1 101 ? 6.659 3.273 -2.848 1.00 95.81 101 ALA A CA 1
ATOM 815 C C . ALA A 1 101 ? 8.165 2.982 -2.881 1.00 95.81 101 ALA A C 1
ATOM 817 O O . ALA A 1 101 ? 8.936 3.501 -3.703 1.00 95.81 101 ALA A O 1
ATOM 818 N N . TRP A 1 102 ? 8.581 2.105 -1.972 1.00 95.81 102 TRP A N 1
ATOM 819 C CA . TRP A 1 102 ? 9.949 1.629 -1.807 1.00 95.81 102 TRP A CA 1
ATOM 820 C C . TRP A 1 102 ? 9.999 0.115 -1.840 1.00 95.81 102 TRP A C 1
ATOM 822 O O . TRP A 1 102 ? 9.084 -0.554 -1.377 1.00 95.81 102 TRP A O 1
ATOM 832 N N . TRP A 1 103 ? 11.101 -0.432 -2.348 1.00 96.44 103 TRP A N 1
ATOM 833 C CA . TRP A 1 103 ? 11.295 -1.873 -2.422 1.00 96.44 103 TRP A CA 1
ATOM 834 C C . TRP A 1 103 ? 12.623 -2.317 -1.815 1.00 96.44 103 TRP A C 1
ATOM 836 O O . TRP A 1 103 ? 13.599 -1.563 -1.749 1.00 96.44 103 TRP A O 1
ATOM 846 N N . ARG A 1 104 ? 12.633 -3.563 -1.342 1.00 95.06 104 ARG A N 1
ATOM 847 C CA . ARG A 1 104 ? 13.658 -4.152 -0.476 1.00 95.06 104 ARG A CA 1
ATOM 848 C C . ARG A 1 104 ? 14.988 -4.424 -1.174 1.00 95.06 104 ARG A C 1
ATOM 850 O O . ARG A 1 104 ? 16.008 -4.506 -0.494 1.00 95.06 104 ARG A O 1
ATOM 857 N N . THR A 1 105 ? 14.985 -4.623 -2.490 1.00 91.44 105 THR A N 1
ATOM 858 C CA . THR A 1 105 ? 16.171 -5.018 -3.261 1.00 91.44 105 THR A CA 1
ATOM 859 C C . THR A 1 105 ? 16.785 -3.837 -4.010 1.00 91.44 105 THR A C 1
ATOM 861 O O . THR A 1 105 ? 16.059 -2.996 -4.544 1.00 91.44 105 THR A O 1
ATOM 864 N N . PRO A 1 106 ? 18.125 -3.761 -4.100 1.00 93.44 106 PRO A N 1
ATOM 865 C CA . PRO A 1 106 ? 19.147 -4.646 -3.499 1.00 93.44 106 PRO A CA 1
ATOM 866 C C . PRO A 1 106 ? 19.331 -4.440 -1.976 1.00 93.44 106 PRO A C 1
ATOM 868 O O . PRO A 1 106 ? 18.733 -3.538 -1.399 1.00 93.44 106 PRO A O 1
ATOM 871 N N . LEU A 1 107 ? 20.171 -5.261 -1.321 1.00 92.12 107 LEU A N 1
ATOM 872 C CA . LEU A 1 107 ? 20.310 -5.353 0.150 1.00 92.12 107 LEU A CA 1
ATOM 873 C C . LEU A 1 107 ? 20.491 -4.014 0.882 1.00 92.12 107 LEU A C 1
ATOM 875 O O . LEU A 1 107 ? 19.940 -3.849 1.970 1.00 92.12 107 LEU A O 1
ATOM 879 N N . TRP A 1 108 ? 21.196 -3.046 0.291 1.00 93.25 108 TRP A N 1
ATOM 880 C CA . TRP A 1 108 ? 21.393 -1.722 0.895 1.00 93.25 108 TRP A CA 1
ATOM 881 C C . TRP A 1 108 ? 20.085 -0.937 1.088 1.00 93.25 108 TRP A C 1
ATOM 883 O O . TRP A 1 108 ? 20.035 -0.010 1.892 1.00 93.25 108 TRP A O 1
ATOM 893 N N . ARG A 1 109 ? 18.999 -1.323 0.403 1.00 92.31 109 ARG A N 1
ATOM 894 C CA . ARG A 1 109 ? 17.665 -0.729 0.567 1.00 92.31 109 ARG A CA 1
ATOM 895 C C . ARG A 1 109 ? 16.862 -1.319 1.712 1.00 92.31 109 ARG A C 1
ATOM 897 O O . ARG A 1 109 ? 15.856 -0.727 2.087 1.00 92.31 109 ARG A O 1
ATOM 904 N N . ARG A 1 110 ? 17.289 -2.440 2.301 1.00 94.25 110 ARG A N 1
ATOM 905 C CA . ARG A 1 110 ? 16.599 -3.070 3.438 1.00 94.25 110 ARG A CA 1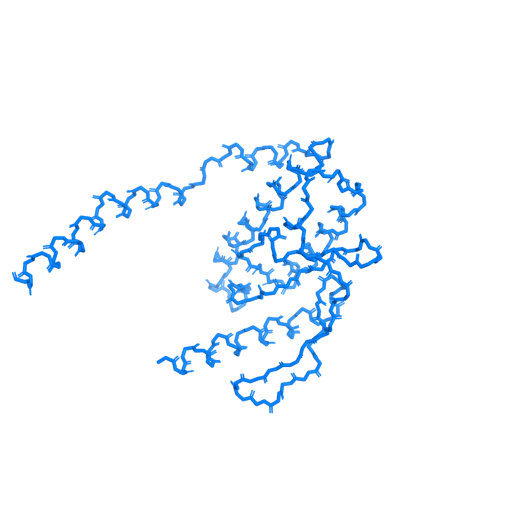
ATOM 906 C C . ARG A 1 110 ? 16.272 -2.103 4.583 1.00 94.25 110 ARG A C 1
ATOM 908 O O . ARG A 1 110 ? 15.110 -2.102 4.978 1.00 94.25 110 ARG A O 1
ATOM 915 N N . PRO A 1 111 ? 17.196 -1.270 5.106 1.00 94.06 111 PRO A N 1
ATOM 916 C CA . PRO A 1 111 ? 16.853 -0.339 6.185 1.00 94.06 111 PRO A CA 1
ATOM 917 C C . PRO A 1 111 ? 15.796 0.689 5.761 1.00 94.06 111 PRO A C 1
ATOM 919 O O . PRO A 1 111 ? 14.892 0.992 6.534 1.00 94.06 111 PRO A O 1
ATOM 922 N N . ILE A 1 112 ? 15.858 1.171 4.516 1.00 93.81 112 ILE A N 1
ATOM 923 C CA . ILE A 1 112 ? 14.886 2.127 3.974 1.00 93.81 112 ILE A CA 1
ATOM 924 C C . ILE A 1 112 ? 13.517 1.458 3.817 1.00 93.81 112 ILE A C 1
ATOM 926 O O . ILE A 1 112 ? 12.510 1.994 4.265 1.00 93.81 112 ILE A O 1
ATOM 930 N N . PHE A 1 113 ? 13.476 0.250 3.255 1.00 94.38 113 PHE A N 1
ATOM 931 C CA . PHE A 1 113 ? 12.259 -0.552 3.165 1.00 94.38 113 PHE A CA 1
ATOM 932 C C . PHE A 1 113 ? 11.629 -0.780 4.546 1.00 94.38 113 PHE A C 1
ATOM 934 O O . PHE A 1 113 ? 10.438 -0.547 4.701 1.00 94.38 113 PHE A O 1
ATOM 941 N N . GLN A 1 114 ? 12.414 -1.154 5.563 1.00 94.50 114 GLN A N 1
ATOM 942 C CA . GLN A 1 114 ? 11.898 -1.343 6.926 1.00 94.50 114 GLN A CA 1
ATOM 943 C C . GLN A 1 114 ? 11.349 -0.044 7.526 1.00 94.50 114 GLN A C 1
ATOM 945 O O . GLN A 1 114 ? 10.361 -0.067 8.256 1.00 94.50 114 GLN A O 1
ATOM 950 N N . PHE A 1 115 ? 11.961 1.098 7.209 1.00 93.31 115 PHE A N 1
ATOM 951 C CA . PHE A 1 115 ? 11.442 2.401 7.608 1.00 93.31 115 PHE A CA 1
ATOM 952 C C . PHE A 1 115 ? 10.073 2.687 6.975 1.00 93.31 115 PHE A C 1
ATOM 954 O O . PHE A 1 115 ? 9.131 3.000 7.699 1.00 93.31 115 PHE A O 1
ATOM 961 N N . PHE A 1 116 ? 9.936 2.529 5.655 1.00 94.12 116 PHE A N 1
ATOM 962 C CA . PHE A 1 116 ? 8.660 2.754 4.965 1.00 94.12 116 PHE A CA 1
ATOM 963 C C . PHE A 1 116 ? 7.592 1.727 5.349 1.00 94.12 116 PHE A C 1
ATOM 965 O O . PHE A 1 116 ? 6.436 2.099 5.506 1.00 94.12 116 PHE A O 1
ATOM 972 N N . LYS A 1 117 ? 7.982 0.475 5.610 1.00 95.06 117 LYS A N 1
ATOM 973 C CA . LYS A 1 117 ? 7.090 -0.552 6.153 1.00 95.06 117 LYS A CA 1
ATOM 974 C C . LYS A 1 117 ? 6.458 -0.091 7.472 1.00 95.06 117 LYS A C 1
ATOM 976 O O . LYS A 1 117 ? 5.243 -0.081 7.601 1.00 95.06 117 LYS A O 1
ATOM 981 N N . ARG A 1 118 ? 7.275 0.402 8.413 1.00 92.69 118 ARG A N 1
ATOM 982 C CA . ARG A 1 118 ? 6.785 0.952 9.693 1.00 92.69 118 ARG A CA 1
ATOM 983 C C . ARG A 1 118 ? 5.874 2.168 9.508 1.00 92.69 118 ARG A C 1
ATOM 985 O O . ARG A 1 118 ? 4.986 2.393 10.328 1.00 92.69 118 ARG A O 1
ATOM 992 N N . LEU A 1 119 ? 6.108 2.985 8.473 1.00 92.25 119 LEU A N 1
ATOM 993 C CA . LEU A 1 119 ? 5.199 4.085 8.141 1.00 92.25 119 LEU A CA 1
ATOM 994 C C . LEU A 1 119 ? 3.835 3.557 7.702 1.00 92.25 119 LEU A C 1
ATOM 996 O O . LEU A 1 119 ? 2.830 4.089 8.169 1.00 92.25 119 LEU A O 1
ATOM 1000 N N . ASP A 1 120 ? 3.801 2.527 6.857 1.00 94.88 120 ASP A N 1
ATOM 1001 C CA . ASP A 1 120 ? 2.553 1.895 6.431 1.00 94.88 120 ASP A CA 1
ATOM 1002 C C . ASP A 1 120 ? 1.803 1.301 7.628 1.00 94.88 120 ASP A C 1
ATOM 1004 O O . ASP A 1 120 ? 0.636 1.632 7.819 1.00 94.88 120 ASP A O 1
ATOM 1008 N N . ASP A 1 121 ? 2.481 0.523 8.481 1.00 93.25 121 ASP A N 1
ATOM 1009 C CA . ASP A 1 121 ? 1.882 -0.113 9.668 1.00 93.25 121 ASP A CA 1
ATOM 1010 C C . ASP A 1 121 ? 1.228 0.933 10.592 1.00 93.25 121 ASP A C 1
ATOM 1012 O O . ASP A 1 121 ? 0.080 0.801 11.015 1.00 93.25 121 ASP A O 1
ATOM 1016 N N . ARG A 1 122 ? 1.915 2.057 10.840 1.00 91.81 122 ARG A N 1
ATOM 1017 C CA . ARG A 1 122 ? 1.360 3.166 11.636 1.00 91.81 122 ARG A CA 1
ATOM 1018 C C . ARG A 1 122 ? 0.183 3.849 10.944 1.00 91.81 122 ARG A C 1
ATOM 1020 O O . ARG A 1 122 ? -0.726 4.333 11.618 1.00 91.81 122 ARG A O 1
ATOM 1027 N N . ARG A 1 123 ? 0.197 3.967 9.614 1.00 93.44 123 ARG A N 1
ATOM 1028 C CA . ARG A 1 123 ? -0.909 4.573 8.856 1.00 93.44 123 ARG A CA 1
ATOM 1029 C C . ARG A 1 123 ? -2.141 3.677 8.848 1.00 93.44 123 ARG A C 1
ATOM 1031 O O . ARG A 1 123 ? -3.240 4.204 9.011 1.00 93.44 123 ARG A O 1
ATOM 1038 N N . LEU A 1 124 ? -1.947 2.366 8.744 1.00 93.38 124 LEU A N 1
ATOM 1039 C CA . LEU A 1 124 ? -3.000 1.375 8.906 1.00 93.38 124 LEU A CA 1
ATOM 1040 C C . LEU A 1 124 ? -3.623 1.473 10.302 1.00 93.38 124 LEU A C 1
ATOM 1042 O O . LEU A 1 124 ? -4.828 1.691 10.395 1.00 93.38 124 LEU A O 1
ATOM 1046 N N . ALA A 1 125 ? -2.808 1.456 11.363 1.00 92.38 125 ALA A N 1
ATOM 1047 C CA . ALA A 1 125 ? -3.285 1.610 12.741 1.00 92.38 125 ALA A CA 1
ATOM 1048 C C . ALA A 1 125 ? -4.084 2.914 12.938 1.00 92.38 125 ALA A C 1
ATOM 1050 O O . ALA A 1 125 ? -5.149 2.915 13.551 1.00 92.38 125 ALA A O 1
ATOM 1051 N N . LYS A 1 126 ? -3.633 4.033 12.346 1.00 91.44 126 LYS A N 1
ATOM 1052 C CA . LYS A 1 126 ? -4.382 5.308 12.369 1.00 91.44 126 LYS A CA 1
ATOM 1053 C C . LYS A 1 126 ? -5.717 5.226 11.630 1.00 91.44 126 LYS A C 1
ATOM 1055 O O . LYS A 1 126 ? -6.673 5.892 12.022 1.00 91.44 126 LYS A O 1
ATOM 1060 N N . SER A 1 127 ? -5.778 4.466 10.539 1.00 91.25 127 SER A N 1
ATOM 1061 C CA . SER A 1 127 ? -7.019 4.245 9.798 1.00 91.25 127 SER A CA 1
ATOM 1062 C C . SER A 1 127 ? -7.988 3.378 10.609 1.00 91.25 127 SER A C 1
ATOM 1064 O O . SER A 1 127 ? -9.143 3.771 10.775 1.00 91.25 127 SER A O 1
ATOM 1066 N N . LYS A 1 128 ? -7.500 2.283 11.211 1.00 91.06 128 LYS A N 1
ATOM 1067 C CA . LYS A 1 128 ? -8.273 1.418 12.116 1.00 91.06 128 LYS A CA 1
ATOM 1068 C C . LYS A 1 128 ? -8.823 2.192 13.306 1.00 91.06 128 LYS A C 1
ATOM 1070 O O . LYS A 1 128 ? -10.031 2.211 13.494 1.00 91.06 128 LYS A O 1
ATOM 1075 N N . GLN A 1 129 ? -7.989 2.961 14.009 1.00 90.25 129 GLN A N 1
ATOM 1076 C CA . GLN A 1 129 ? -8.429 3.822 15.116 1.00 90.25 129 GLN A CA 1
ATOM 1077 C C . GLN A 1 129 ? -9.586 4.758 14.718 1.00 90.25 129 GLN A C 1
ATOM 1079 O O . GLN A 1 129 ? -10.462 5.053 15.527 1.00 90.25 129 GLN A O 1
ATOM 1084 N N . LYS A 1 130 ? -9.600 5.247 13.471 1.00 88.38 130 LYS A N 1
ATOM 1085 C CA . LYS A 1 130 ? -10.638 6.163 12.983 1.00 88.38 130 LYS A CA 1
ATOM 1086 C C . LYS A 1 130 ? -11.959 5.461 12.643 1.00 88.38 130 LYS A C 1
ATOM 1088 O O . LYS A 1 130 ? -13.007 6.082 12.814 1.00 88.38 130 LYS A O 1
ATOM 1093 N N . PHE A 1 131 ? -11.911 4.251 12.089 1.00 87.44 131 PHE A N 1
ATOM 1094 C CA . PHE A 1 131 ? -13.072 3.600 11.466 1.00 87.44 131 PHE A CA 1
ATOM 1095 C C . PHE A 1 131 ? -13.547 2.321 12.162 1.00 87.44 131 PHE A C 1
ATOM 1097 O O . PHE A 1 131 ? -14.674 1.909 11.913 1.00 87.44 131 PHE A O 1
ATOM 1104 N N . CYS A 1 132 ? -12.703 1.696 12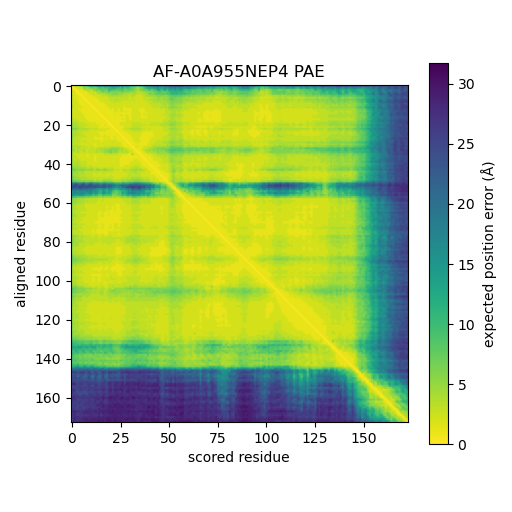.979 1.00 85.44 132 CYS A N 1
ATOM 1105 C CA . CYS A 1 132 ? -12.958 0.438 1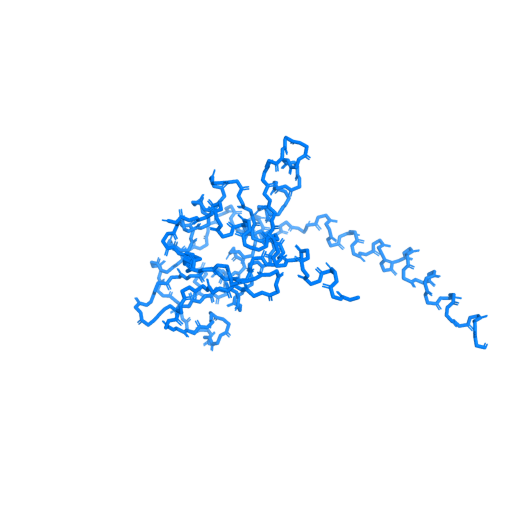3.679 1.00 85.44 132 CYS A CA 1
ATOM 1106 C C . CYS A 1 132 ? -12.078 0.358 14.951 1.00 85.44 132 CYS A C 1
ATOM 1108 O O . CYS A 1 132 ? -11.199 -0.505 15.046 1.00 85.44 132 CYS A O 1
ATOM 1110 N N . PRO A 1 133 ? -12.220 1.307 15.902 1.00 84.00 133 PRO A N 1
ATOM 1111 C CA . PRO A 1 133 ? -11.398 1.350 17.115 1.00 84.00 133 PRO A CA 1
ATOM 1112 C C . PRO A 1 133 ? -11.497 0.074 17.965 1.00 84.00 133 PRO A C 1
ATOM 1114 O O . PRO A 1 133 ? -10.553 -0.259 18.669 1.00 84.00 133 PRO A O 1
ATOM 1117 N N . GLU A 1 134 ? -12.601 -0.663 17.872 1.00 83.06 134 GLU A N 1
ATOM 1118 C CA . GLU A 1 134 ? -12.855 -1.910 18.594 1.00 83.06 134 GLU A CA 1
ATOM 1119 C C . GLU A 1 134 ? -11.963 -3.091 18.171 1.00 83.06 134 GLU A C 1
ATOM 1121 O O . GLU A 1 134 ? -11.855 -4.061 18.914 1.00 83.06 134 GLU A O 1
ATOM 1126 N N . THR A 1 135 ? -11.313 -3.025 17.002 1.00 80.44 135 THR A N 1
ATOM 1127 C CA . THR A 1 135 ? -10.397 -4.078 16.506 1.00 80.44 135 THR A CA 1
ATOM 1128 C C . THR A 1 135 ? -8.920 -3.721 16.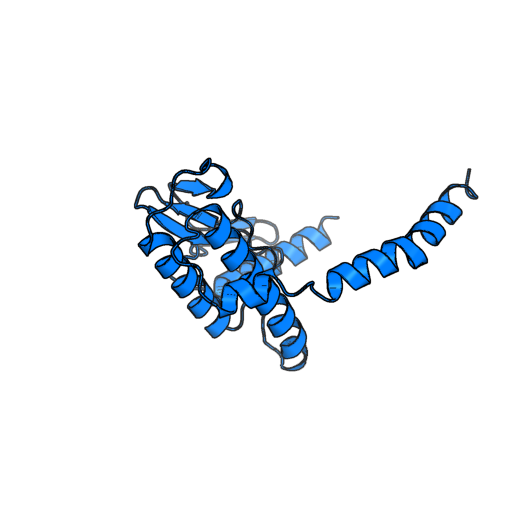665 1.00 80.44 135 THR A C 1
ATOM 1130 O O . THR A 1 135 ? -8.046 -4.419 16.138 1.00 80.44 135 THR A O 1
ATOM 1133 N N . LEU A 1 136 ? -8.630 -2.612 17.347 1.00 84.44 136 LEU A N 1
ATOM 1134 C CA . LEU A 1 136 ? -7.269 -2.160 17.578 1.00 84.44 136 LEU A CA 1
ATOM 1135 C C . LEU A 1 136 ? -6.592 -3.080 18.600 1.00 84.44 136 LEU A C 1
ATOM 1137 O O . LEU A 1 136 ? -7.137 -3.339 19.670 1.00 84.44 136 LEU A O 1
ATOM 1141 N N . ASN A 1 137 ? -5.415 -3.599 18.261 1.00 86.06 137 ASN A N 1
ATOM 1142 C CA . ASN A 1 137 ? -4.652 -4.453 19.171 1.00 86.06 137 ASN A CA 1
ATOM 1143 C C . ASN A 1 137 ? -3.599 -3.654 19.962 1.00 86.06 137 ASN A C 1
ATOM 1145 O O . ASN A 1 137 ? -3.197 -2.557 19.572 1.00 86.06 137 ASN A O 1
ATOM 1149 N N . GLU A 1 138 ? -3.081 -4.240 21.044 1.00 86.06 138 GLU A N 1
ATOM 1150 C CA . GLU A 1 138 ? -2.075 -3.593 21.904 1.00 86.06 138 GLU A CA 1
ATOM 1151 C C . GLU A 1 138 ? -0.798 -3.171 21.149 1.00 86.06 138 GLU A C 1
ATOM 1153 O O . GLU A 1 138 ? -0.109 -2.225 21.538 1.00 86.06 138 GLU A O 1
ATOM 1158 N N . MET A 1 139 ? -0.426 -3.884 20.078 1.00 84.12 139 MET A N 1
ATOM 1159 C CA . MET A 1 139 ? 0.749 -3.529 19.275 1.00 84.12 139 MET A CA 1
ATOM 1160 C C . MET A 1 139 ? 0.490 -2.271 18.445 1.00 84.12 139 MET A C 1
ATOM 1162 O O . MET A 1 139 ? 1.357 -1.404 18.357 1.00 84.12 139 MET A O 1
ATOM 1166 N N . GLU A 1 140 ? -0.694 -2.157 17.852 1.00 86.56 140 GLU A N 1
ATOM 1167 C CA . GLU A 1 140 ? -1.144 -0.991 17.098 1.00 86.56 140 GLU A CA 1
ATOM 1168 C C . GLU A 1 140 ? -1.287 0.227 18.007 1.00 86.56 140 GLU A C 1
ATOM 1170 O O . GLU A 1 140 ? -0.839 1.311 17.632 1.00 86.56 140 GLU A O 1
ATOM 1175 N N . GLU A 1 141 ? -1.810 0.050 19.221 1.00 85.31 141 GLU A N 1
ATOM 1176 C CA . GLU A 1 141 ? -1.848 1.098 20.246 1.00 85.31 141 GLU A CA 1
ATOM 1177 C C . GLU A 1 141 ? -0.444 1.607 20.575 1.00 85.31 141 GLU A C 1
ATOM 1179 O O . GLU A 1 141 ? -0.174 2.802 20.436 1.00 85.31 141 GLU A O 1
ATOM 1184 N N . LYS A 1 142 ? 0.505 0.707 20.865 1.00 86.00 142 LYS A N 1
ATOM 1185 C CA . LYS A 1 142 ? 1.915 1.077 21.088 1.00 86.00 142 LYS A CA 1
ATOM 1186 C C . LYS A 1 142 ? 2.527 1.782 19.878 1.00 86.00 142 LYS A C 1
ATOM 1188 O O . LYS A 1 142 ? 3.270 2.756 20.025 1.00 86.00 142 LYS A O 1
ATOM 1193 N N . ILE A 1 143 ? 2.222 1.318 18.663 1.00 85.50 143 ILE A N 1
ATOM 1194 C CA . ILE A 1 143 ? 2.668 1.969 17.426 1.00 85.50 143 ILE A CA 1
ATOM 1195 C C . ILE A 1 143 ? 2.115 3.389 17.349 1.00 85.50 143 ILE A C 1
ATOM 1197 O O . ILE A 1 143 ? 2.860 4.272 16.926 1.00 85.50 143 ILE A O 1
ATOM 1201 N N . LEU A 1 144 ? 0.861 3.629 17.739 1.00 85.12 144 LEU A N 1
ATOM 1202 C CA . LEU A 1 144 ? 0.217 4.944 17.731 1.00 85.12 144 LEU A CA 1
ATOM 1203 C C . LEU A 1 144 ? 0.782 5.883 18.804 1.00 85.12 144 LEU A C 1
ATOM 1205 O O . LEU A 1 144 ? 1.079 7.038 18.477 1.00 85.12 144 LEU A O 1
ATOM 1209 N N . GLU A 1 145 ? 0.997 5.379 20.017 1.00 82.88 145 GLU A N 1
ATOM 1210 C CA . GLU A 1 145 ? 1.573 6.110 21.153 1.00 82.88 145 GLU A CA 1
ATOM 1211 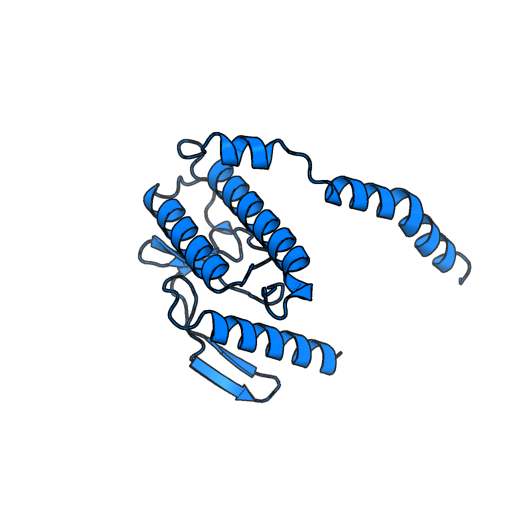C C . GLU A 1 145 ? 3.032 6.497 20.929 1.00 82.88 145 GLU A C 1
ATOM 1213 O O . GLU A 1 145 ? 3.460 7.579 21.332 1.00 82.88 145 GLU A O 1
ATOM 1218 N N . SER A 1 146 ? 3.803 5.641 20.253 1.00 75.62 146 SER A N 1
ATOM 1219 C CA . SER A 1 146 ? 5.200 5.943 19.963 1.00 75.62 146 SER A CA 1
ATOM 1220 C C . SER A 1 146 ? 5.307 7.211 19.103 1.00 75.62 146 SER A C 1
ATOM 1222 O O . SER A 1 146 ? 4.865 7.250 17.949 1.00 75.62 146 SER A O 1
ATOM 1224 N N . ASP A 1 147 ? 5.879 8.280 19.668 1.00 60.50 147 ASP A N 1
ATOM 1225 C CA . ASP A 1 147 ? 6.212 9.485 18.911 1.00 60.50 147 ASP A CA 1
ATOM 1226 C C . ASP A 1 147 ? 7.391 9.157 17.983 1.00 60.50 147 ASP A C 1
ATOM 1228 O O . ASP A 1 147 ? 8.490 8.831 18.452 1.00 60.50 147 ASP A O 1
ATOM 1232 N N . PRO A 1 148 ? 7.204 9.170 16.656 1.00 63.44 148 PRO A N 1
ATOM 1233 C CA . PRO A 1 148 ? 8.259 8.733 15.772 1.00 63.44 148 PRO A CA 1
ATOM 1234 C C . PRO A 1 148 ? 9.427 9.716 15.770 1.00 63.44 148 PRO A C 1
ATOM 1236 O O . PRO A 1 148 ? 9.252 10.926 15.638 1.00 63.44 148 PRO A O 1
ATOM 1239 N N . TRP A 1 149 ? 10.650 9.190 15.772 1.00 54.66 149 TRP A N 1
ATOM 1240 C CA . TRP A 1 149 ? 11.883 9.984 15.705 1.00 54.66 149 TRP A CA 1
ATOM 1241 C C . TRP A 1 149 ? 11.914 11.011 14.548 1.00 54.66 149 TRP A C 1
ATOM 1243 O O . TRP A 1 149 ? 12.574 12.039 14.663 1.00 54.66 149 TRP A O 1
ATOM 1253 N N . TYR A 1 150 ? 11.175 10.799 13.451 1.00 57.66 150 TYR A N 1
ATOM 1254 C CA . TYR A 1 150 ? 11.078 11.744 12.330 1.00 57.66 150 TYR A CA 1
ATOM 1255 C C . TYR A 1 150 ? 10.193 12.975 12.602 1.00 57.66 150 TYR A C 1
ATOM 1257 O O . TYR A 1 150 ? 10.406 14.010 11.972 1.00 57.66 150 TYR A O 1
ATOM 1265 N N . HIS A 1 151 ? 9.268 12.934 13.570 1.00 52.31 151 HIS A N 1
ATOM 1266 C CA . HIS A 1 151 ? 8.643 14.156 14.101 1.00 52.31 151 HIS A CA 1
ATOM 1267 C C . HIS A 1 151 ? 9.678 15.020 14.843 1.00 52.31 151 HIS A C 1
ATOM 1269 O O . HIS A 1 151 ? 9.643 16.249 14.755 1.00 52.31 151 HIS A O 1
ATOM 1275 N N . ARG A 1 152 ? 10.682 14.376 15.453 1.00 48.50 152 ARG A N 1
ATOM 1276 C CA . ARG A 1 152 ? 11.872 15.021 16.026 1.00 48.50 152 ARG A CA 1
ATOM 1277 C C . ARG A 1 152 ? 12.805 15.587 14.939 1.00 48.50 152 ARG A C 1
ATOM 1279 O O . ARG A 1 152 ? 13.316 16.688 15.088 1.00 48.50 152 ARG A O 1
ATOM 1286 N N . VAL A 1 153 ? 12.954 14.923 13.788 1.00 51.47 153 VAL A N 1
ATOM 1287 C CA . VAL A 1 153 ? 13.703 15.478 12.632 1.00 51.47 153 VAL A CA 1
ATOM 1288 C C . VAL A 1 153 ? 12.984 16.668 11.995 1.00 51.47 153 VAL A C 1
ATOM 1290 O O . VAL A 1 153 ? 13.627 17.629 11.582 1.00 51.47 153 VAL A O 1
ATOM 1293 N N . GLY A 1 154 ? 11.649 16.650 11.953 1.00 48.88 154 GLY A N 1
ATOM 1294 C CA . GLY A 1 154 ? 10.847 17.792 11.515 1.00 48.88 154 GLY A CA 1
ATOM 1295 C C . GLY A 1 154 ? 11.036 19.023 12.405 1.00 48.88 154 GLY A C 1
ATOM 1296 O O . GLY A 1 154 ? 11.052 20.139 11.886 1.00 48.88 154 GLY A O 1
ATOM 1297 N N . SER A 1 155 ? 11.233 18.841 13.718 1.00 47.69 155 SER A N 1
ATOM 1298 C CA . SER A 1 155 ? 11.615 19.943 14.607 1.00 47.69 155 SER A CA 1
ATOM 1299 C C . SER A 1 155 ? 13.042 20.414 14.320 1.00 47.69 155 SER A C 1
ATOM 1301 O O . SER A 1 155 ? 13.236 21.615 14.186 1.00 47.69 155 SER A O 1
ATOM 1303 N N . ILE A 1 156 ? 14.001 19.506 14.091 1.00 50.72 156 ILE A N 1
ATOM 1304 C CA . ILE A 1 156 ? 15.385 19.846 13.707 1.00 50.72 156 ILE A CA 1
ATOM 1305 C C . ILE A 1 156 ? 15.417 20.645 12.399 1.00 50.72 156 ILE A C 1
ATOM 1307 O O . ILE A 1 156 ? 16.061 21.687 12.342 1.00 50.72 156 ILE A O 1
ATOM 1311 N N . TYR A 1 157 ? 14.684 20.232 11.363 1.00 50.56 157 TYR A N 1
ATOM 1312 C CA . TYR A 1 157 ? 14.583 20.984 10.110 1.00 50.56 157 TYR A CA 1
ATOM 1313 C C . TYR A 1 157 ? 13.990 22.382 10.339 1.00 50.56 157 TYR A C 1
ATOM 1315 O O . TYR A 1 157 ? 14.540 23.374 9.859 1.00 50.56 157 TYR A O 1
ATOM 1323 N N . ARG A 1 158 ? 12.910 22.481 11.125 1.00 50.31 158 ARG A N 1
ATOM 1324 C CA . ARG A 1 158 ? 12.242 23.754 11.446 1.00 50.31 158 ARG A CA 1
ATOM 1325 C C . ARG A 1 158 ? 13.108 24.681 12.312 1.00 50.31 158 ARG A C 1
ATOM 1327 O O . ARG A 1 158 ? 13.020 25.889 12.147 1.00 50.31 158 ARG A O 1
ATOM 1334 N N . HIS A 1 159 ? 13.943 24.129 13.195 1.00 51.25 159 HIS A N 1
ATOM 1335 C CA . HIS A 1 159 ? 14.823 24.891 14.092 1.00 51.25 159 HIS A CA 1
ATOM 1336 C C . HIS A 1 159 ? 16.171 25.260 13.459 1.00 51.25 159 HIS A C 1
ATOM 1338 O O . HIS A 1 159 ? 16.675 26.351 13.694 1.00 51.25 159 HIS A O 1
ATOM 1344 N N . TRP A 1 160 ? 16.772 24.372 12.664 1.00 50.00 160 TRP A N 1
ATOM 1345 C CA . TRP A 1 160 ? 18.157 24.530 12.199 1.00 50.00 160 TRP A CA 1
ATOM 1346 C C . TRP A 1 160 ? 18.280 24.908 10.726 1.00 50.00 160 TRP A C 1
ATOM 1348 O O . TRP A 1 160 ? 19.243 25.579 10.346 1.00 50.00 160 TRP A O 1
ATOM 1358 N N . ILE A 1 161 ? 17.344 24.460 9.886 1.00 50.72 161 ILE A N 1
ATOM 1359 C CA . ILE A 1 161 ? 17.468 24.545 8.424 1.00 50.72 161 ILE A CA 1
ATOM 1360 C C . ILE A 1 161 ? 16.526 25.618 7.865 1.00 50.72 161 ILE A C 1
ATOM 1362 O O . ILE A 1 161 ? 16.968 26.470 7.098 1.00 50.72 161 ILE A O 1
ATOM 1366 N N . TYR A 1 162 ? 15.265 25.650 8.301 1.00 46.09 162 TYR A N 1
ATOM 1367 C CA . TYR A 1 162 ? 14.259 26.611 7.836 1.00 46.09 162 TYR A CA 1
ATOM 1368 C C . TYR A 1 162 ? 14.653 28.094 8.042 1.00 46.09 162 TYR A C 1
ATOM 1370 O O . TYR A 1 162 ? 14.536 28.861 7.083 1.00 46.09 162 TYR A O 1
ATOM 1378 N N . PRO A 1 163 ? 15.226 28.522 9.192 1.00 56.00 163 PRO A N 1
ATOM 1379 C CA . PRO A 1 163 ? 15.665 29.911 9.371 1.00 56.00 163 PRO A CA 1
ATOM 1380 C C . PRO A 1 163 ? 16.823 30.297 8.437 1.00 56.00 163 PRO A C 1
ATOM 1382 O O . PRO A 1 163 ? 16.906 31.435 7.982 1.00 56.00 163 PRO A O 1
ATOM 1385 N N . LYS A 1 164 ? 17.704 29.341 8.102 1.00 59.09 164 LYS A N 1
ATOM 1386 C CA . LYS A 1 164 ? 18.866 29.566 7.223 1.00 59.09 164 LYS A CA 1
ATOM 1387 C C . LYS A 1 164 ? 18.486 29.686 5.748 1.00 59.09 164 LYS A C 1
ATOM 1389 O O . LYS A 1 164 ? 19.181 30.371 5.001 1.00 59.09 164 LYS A O 1
ATOM 1394 N N . VAL A 1 165 ? 17.411 29.017 5.327 1.00 55.38 165 VAL A N 1
ATOM 1395 C CA . VAL A 1 165 ? 16.880 29.113 3.959 1.00 55.38 165 VAL A CA 1
ATOM 1396 C C . VAL A 1 165 ? 16.103 30.420 3.787 1.00 55.38 165 VAL A C 1
ATOM 1398 O O . VAL A 1 165 ? 16.376 31.154 2.844 1.00 55.38 165 VAL A O 1
ATOM 1401 N N . LYS A 1 166 ? 15.240 30.778 4.748 1.00 45.09 166 LYS A N 1
ATOM 1402 C CA . LYS A 1 166 ? 14.472 32.034 4.713 1.00 45.09 166 LYS A CA 1
ATOM 1403 C C . LYS A 1 166 ? 15.368 33.281 4.799 1.00 45.09 166 LYS A C 1
ATOM 1405 O O . LYS A 1 166 ? 15.212 34.209 4.014 1.00 45.09 166 LYS A O 1
ATOM 1410 N N . GLY A 1 167 ? 16.391 33.265 5.660 1.00 51.62 167 GLY A N 1
ATOM 1411 C CA . GLY A 1 167 ? 17.349 34.375 5.780 1.00 51.62 167 GLY A CA 1
ATOM 1412 C C . GLY A 1 167 ? 18.272 34.578 4.567 1.00 51.62 167 GLY A C 1
ATOM 1413 O O . GLY A 1 167 ? 18.977 35.585 4.501 1.00 51.62 167 GLY A O 1
ATOM 1414 N N . ARG A 1 168 ? 18.301 33.640 3.606 1.00 48.84 168 ARG A N 1
ATOM 1415 C CA . ARG A 1 168 ? 18.998 33.812 2.317 1.00 48.84 168 ARG A CA 1
ATOM 1416 C C . ARG A 1 168 ? 18.118 34.435 1.233 1.00 48.84 168 ARG A C 1
ATOM 1418 O O . ARG A 1 168 ? 18.675 34.995 0.296 1.00 48.84 168 ARG A O 1
ATOM 1425 N N . GLU A 1 169 ? 16.795 34.354 1.351 1.00 46.19 169 GLU A N 1
ATOM 1426 C CA . GLU A 1 169 ? 15.865 34.990 0.408 1.00 46.19 169 GLU A CA 1
ATOM 1427 C C . GLU A 1 169 ? 15.683 36.483 0.718 1.00 46.19 169 GLU A C 1
ATOM 1429 O O . GLU A 1 169 ? 15.686 37.293 -0.200 1.00 46.19 169 GLU A O 1
ATOM 1434 N N . GLU A 1 170 ? 15.664 36.876 1.997 1.00 47.84 170 GLU A N 1
ATOM 1435 C CA . GLU A 1 170 ? 15.559 38.291 2.405 1.00 47.84 170 GLU A CA 1
ATOM 1436 C C . GLU A 1 170 ? 16.813 39.129 2.096 1.00 47.84 170 GLU A C 1
ATOM 1438 O O . GLU A 1 170 ? 16.718 40.341 1.975 1.00 47.84 170 GLU A O 1
ATOM 1443 N N . LY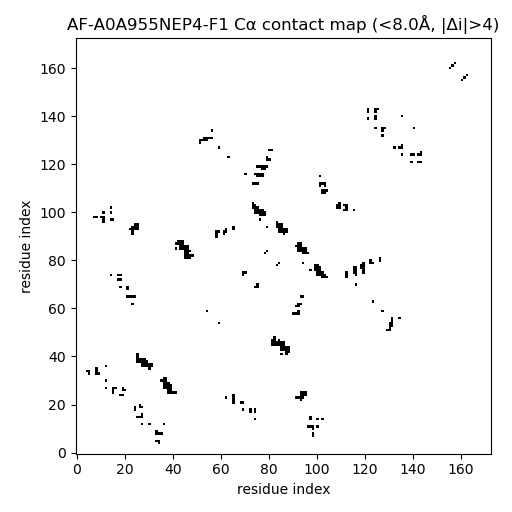S A 1 171 ? 17.989 38.508 1.928 1.00 47.84 171 LYS A N 1
ATOM 1444 C CA . LYS A 1 171 ? 19.236 39.209 1.552 1.00 47.84 171 LYS A CA 1
ATOM 1445 C C . LYS A 1 171 ? 19.449 39.333 0.041 1.00 47.84 171 LYS A C 1
ATOM 1447 O O . LYS A 1 171 ? 20.503 39.801 -0.386 1.00 47.84 171 LYS A O 1
ATOM 1452 N N . ARG A 1 172 ? 18.510 38.830 -0.763 1.00 45.22 172 ARG A N 1
ATOM 1453 C CA . ARG A 1 172 ? 18.603 38.797 -2.229 1.00 45.22 172 ARG A CA 1
ATOM 1454 C C . ARG A 1 172 ? 17.595 39.729 -2.916 1.00 45.22 172 ARG A C 1
ATOM 1456 O O . ARG A 1 172 ? 17.550 39.719 -4.143 1.00 45.22 172 ARG A O 1
ATOM 1463 N N . ASN A 1 173 ? 16.851 40.512 -2.131 1.00 39.16 173 ASN A N 1
ATOM 1464 C CA . ASN A 1 173 ? 15.996 41.616 -2.568 1.00 39.16 173 ASN A CA 1
ATOM 1465 C C . ASN A 1 173 ? 16.571 42.943 -2.080 1.00 39.16 173 ASN A C 1
ATOM 1467 O O . ASN A 1 173 ? 16.995 42.983 -0.903 1.00 39.16 173 ASN A O 1
#

Radius of gyration: 18.61 Å; Cα contacts (8 Å, |Δi|>4): 219; chains: 1; bounding box: 41×52×46 Å

Sequence (173 aa):
MRQLCRWALKREVHVHRLLEGVRGIPKLVAVLDRDRYLIEWIDGQPLSSFKKVQMPAPFFSDLENVMAEMHSRGVAHGDLRNRNIMVTSEGRPMVIDFSTAWWRTPLWRRPIFQFFKRLDDRRLAKSKQKFCPETLNEMEEKILESDPWYHRVGSIYRHWIYPKVKGREEKRN

Solvent-accessible surface area (backbone atoms only — not comparable to full-atom values): 9616 Å² total; per-residue (Å²): 112,71,69,59,55,35,53,43,50,54,50,29,54,51,50,40,61,67,45,64,86,43,87,32,39,63,49,71,73,46,74,78,55,78,86,45,68,41,60,53,85,75,68,56,46,39,49,58,75,59,77,75,61,68,55,60,72,65,39,58,55,50,40,49,50,40,49,50,53,41,44,72,68,32,38,20,49,50,65,56,42,48,71,33,28,31,34,32,81,87,58,45,47,31,51,50,81,48,74,63,43,40,48,31,76,61,76,88,31,38,68,58,22,54,52,28,38,54,49,30,55,44,34,48,38,55,50,37,58,66,34,39,54,90,74,63,46,74,67,44,50,51,51,66,69,51,79,56,72,63,64,55,47,52,48,48,42,60,70,66,45,48,58,60,57,54,62,54,55,66,73,74,109

Foldseek 3Di:
DVVVLLVLVVVVVVLLVLCAPLPQEWHFPADPDSNDTDTDDAAFAQQVVDDQAAQPPVQLVLVVVSLVSSVVSFKFQQPQASRQWTQGPVRHTHGHDSSVMAGCPDPVCPVVSVVSSLVNLLNSLVSCCRRPVVPRDPVSVVSPPDDDCVVVVVVVCVPPPVVVVVVVVVVVD

Nearest PDB structures (foldseek):
  6fdo-assembly1_A  TM=8.250E-01  e=5.054E-07  Homo sapiens
  6fdn-assembly1_B  TM=8.132E-01  e=3.959E-07  Homo sapiens
  6fdn-assembly1_A  TM=8.167E-01  e=5.711E-07  Homo sapiens
  7vbt-assembly1_B  TM=7.718E-01  e=4.208E-07  Homo sapiens
  6fdm-assembly2_C  TM=7.693E-01  e=4.755E-07  Homo sapiens